Protein AF-A0A0J0XHC9-F1 (afdb_monomer)

Mean predicted aligned error: 13.95 Å

Organism: NCBI:txid879819

Radius of gyration: 26.07 Å; Cα contacts (8 Å, |Δi|>4): 165; chains: 1; bounding box: 61×70×54 Å

InterPro domains:
  IPR010711 Group XII secretory phospholipase A2 precursor [PF06951] (55-165)
  IPR010711 Group XII secretory phospholipase A2 precursor [PTHR12824] (55-166)
  IPR036444 Phospholipase A2 domain superfamily [G3DSA:1.20.90.10] (44-151)
  IPR036444 Phospholipase A2 domain superfamily [SSF48619] (57-151)

Sequence (166 aa):
MRLDLIFSTLAFSATAFALPTETKGSALAFEALGAIGLQDISPRSDLTRRDDTGRCRWGRRPESLGLPHESNGCGSKSTHWVPEMWYGSCCDAHDACYADCGQSKRACDDAFIVCMQRNCHDQVGGLGHGEELQNCIGASAIYWASVRLLGGRAFSDATDKYCRCV

Solvent-accessible surface area (backbone atoms only — not comparable to full-atom values): 10050 Å² total; per-residue (Å²): 137,87,88,81,89,78,89,79,87,79,80,85,80,84,77,82,80,83,79,84,77,87,79,83,88,69,85,70,68,63,66,66,42,66,79,70,74,63,84,78,88,71,79,92,57,74,81,77,44,48,29,96,41,60,81,22,51,51,96,28,46,55,38,69,69,81,66,84,73,70,64,68,41,57,23,49,95,92,38,65,83,45,71,43,85,85,30,36,74,33,25,29,50,34,4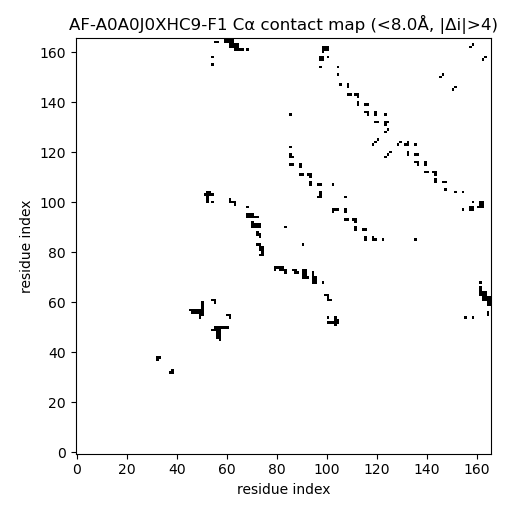0,43,38,42,40,35,47,86,48,25,67,65,59,34,43,56,50,31,38,55,43,30,45,49,37,26,49,75,77,35,59,53,96,91,28,67,67,60,28,49,52,41,45,55,50,34,53,51,55,34,51,46,47,66,76,65,30,63,60,60,42,49,55,29,36,69,73,26,29,45,71,88

Foldseek 3Di:
DDDDDDDDDDDDDDDDDDDDDDDDDDPPVVVVCVVPPPPPPDPPPQQPDAPPQNQHRPPWAKDWPPDDFDADFLQDPVGNVPDNPLQRVLSRQLSVQLLDSPHHLVRSLVSSLVRQLVSLCVVQVDDPRPVVSVVSNVVSVVSSVCCVPPVPVVSNVSSVVTIDID

pLDDT: mean 80.61, std 20.45, range [39.12, 98.69]

Secondary structure (DSSP, 8-state):
-----------------PPPP-----TTHHHHHHTTT--------TTS-B-TTSSSBTT--EEE--PPP---TT--TT-TTS--TT-HHHHHHHHHHHH-TT--HHHHHHHHHHHHHHHHHHHH-STT-HHHHHHHHHHHHHHHHHHHHHTH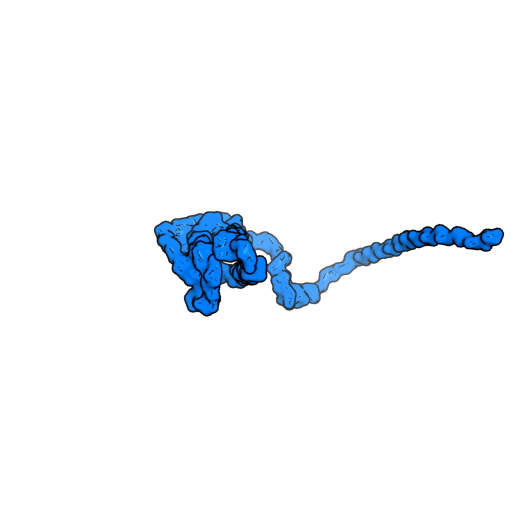HHHHHHHHHHEEE-

Structure (mmCIF, N/CA/C/O backbone):
data_AF-A0A0J0XHC9-F1
#
_entry.id   AF-A0A0J0XHC9-F1
#
loop_
_atom_site.group_PDB
_atom_site.id
_atom_site.type_symbol
_atom_site.label_atom_id
_atom_site.label_alt_id
_atom_site.label_comp_id
_atom_site.label_asym_id
_atom_site.label_entity_id
_atom_site.label_seq_id
_atom_site.pdbx_PDB_ins_code
_atom_site.Cartn_x
_atom_site.Cartn_y
_atom_site.Cartn_z
_atom_site.occupancy
_atom_site.B_iso_or_equiv
_atom_site.auth_seq_id
_atom_site.auth_comp_id
_atom_site.auth_asym_id
_atom_site.auth_atom_id
_atom_site.pdbx_PDB_model_num
ATOM 1 N N . MET A 1 1 ? 41.751 58.284 -31.989 1.00 40.06 1 MET A N 1
ATOM 2 C CA . MET A 1 1 ? 40.335 58.025 -32.331 1.00 40.06 1 MET A CA 1
ATOM 3 C C . MET A 1 1 ? 39.901 56.853 -31.455 1.00 40.06 1 MET A C 1
ATOM 5 O O . MET A 1 1 ? 40.270 55.740 -31.777 1.00 40.06 1 MET A O 1
ATOM 9 N N . ARG A 1 2 ? 39.535 57.027 -30.175 1.00 44.59 2 ARG A N 1
ATOM 10 C CA . ARG A 1 2 ? 38.306 57.613 -29.586 1.00 44.59 2 ARG A CA 1
ATOM 11 C C . ARG A 1 2 ? 37.015 57.059 -30.191 1.00 44.59 2 ARG A C 1
ATOM 13 O O . ARG A 1 2 ? 36.731 57.392 -31.333 1.00 44.59 2 ARG A O 1
ATOM 20 N N . LEU A 1 3 ? 36.317 56.225 -29.417 1.00 39.12 3 LEU A N 1
ATOM 21 C CA . LEU A 1 3 ? 34.955 56.395 -28.868 1.00 39.12 3 LEU A CA 1
ATOM 22 C C . LEU A 1 3 ? 34.564 55.065 -28.182 1.00 39.12 3 LEU A C 1
ATOM 24 O O . LEU A 1 3 ? 34.891 54.012 -28.713 1.00 39.12 3 LEU A O 1
ATOM 28 N N . ASP A 1 4 ? 33.785 54.958 -27.115 1.00 43.56 4 ASP A N 1
ATOM 29 C CA . ASP A 1 4 ? 33.618 55.669 -25.845 1.00 43.56 4 ASP A CA 1
ATOM 30 C C . ASP A 1 4 ? 32.803 54.699 -24.955 1.00 43.56 4 ASP A C 1
ATOM 32 O O . ASP A 1 4 ? 32.070 53.844 -25.456 1.00 43.56 4 ASP A O 1
ATOM 36 N N . LEU A 1 5 ? 32.981 54.794 -23.637 1.00 51.44 5 LEU A N 1
ATOM 37 C CA . LEU A 1 5 ? 32.319 53.992 -22.601 1.00 51.44 5 LEU A CA 1
ATOM 38 C C . LEU A 1 5 ? 30.796 54.175 -22.587 1.00 51.44 5 LEU A C 1
ATOM 40 O O . LEU A 1 5 ? 30.334 55.307 -22.695 1.00 51.44 5 LEU A O 1
ATOM 44 N N . ILE A 1 6 ? 30.040 53.121 -22.247 1.00 53.94 6 ILE A N 1
ATOM 45 C CA . ILE A 1 6 ? 28.734 53.279 -21.583 1.00 53.94 6 ILE A CA 1
ATOM 46 C C . ILE A 1 6 ? 28.581 52.225 -20.474 1.00 53.94 6 ILE A C 1
ATOM 48 O O . ILE A 1 6 ? 28.189 51.083 -20.703 1.00 53.94 6 ILE A O 1
ATOM 52 N N . PHE A 1 7 ? 28.894 52.646 -19.245 1.00 46.22 7 PHE A N 1
ATOM 53 C CA . PHE A 1 7 ? 28.310 52.107 -18.017 1.00 46.22 7 PHE A CA 1
ATOM 54 C C . PHE A 1 7 ? 26.819 52.463 -18.026 1.00 46.22 7 PHE A C 1
ATOM 56 O O . PHE A 1 7 ? 26.485 53.645 -18.029 1.00 46.22 7 PHE A O 1
ATOM 63 N N . SER A 1 8 ? 25.927 51.473 -18.005 1.00 46.03 8 SER A N 1
ATOM 64 C CA . SER A 1 8 ? 24.500 51.721 -17.787 1.00 46.03 8 SER A CA 1
ATOM 65 C C . SER A 1 8 ? 24.083 51.117 -16.455 1.00 46.03 8 SER A C 1
ATOM 67 O O . SER A 1 8 ? 23.804 49.928 -16.332 1.00 46.03 8 SER A O 1
ATOM 69 N N . THR A 1 9 ? 24.076 51.972 -15.438 1.00 54.34 9 THR A N 1
ATOM 70 C CA . THR A 1 9 ? 23.404 51.763 -14.160 1.00 54.34 9 THR A CA 1
ATOM 71 C C . THR A 1 9 ? 21.898 51.680 -14.398 1.00 54.34 9 THR A C 1
ATOM 73 O O . THR A 1 9 ? 21.293 52.668 -14.813 1.00 54.34 9 THR A O 1
ATOM 76 N N . LEU A 1 10 ? 21.276 50.534 -14.119 1.00 53.50 10 LEU A N 1
ATOM 77 C CA . LEU A 1 10 ? 19.822 50.450 -14.000 1.00 53.50 10 LEU A CA 1
ATOM 78 C C . LEU A 1 10 ? 19.442 50.452 -12.521 1.00 53.50 10 LEU A C 1
ATOM 80 O O . LEU A 1 10 ? 19.784 49.551 -11.757 1.00 53.50 10 LEU A O 1
ATOM 84 N N . ALA A 1 11 ? 18.771 51.535 -12.140 1.00 50.00 11 ALA A N 1
ATOM 85 C CA . ALA A 1 11 ? 18.187 51.769 -10.836 1.00 50.00 11 ALA A CA 1
ATOM 86 C C . ALA A 1 11 ? 16.981 50.840 -10.615 1.00 50.00 11 ALA A C 1
ATOM 88 O O . ALA A 1 11 ? 16.077 50.777 -11.447 1.00 50.00 11 ALA 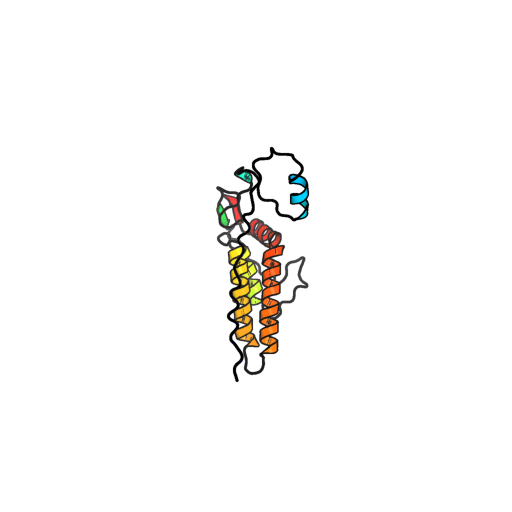A O 1
ATOM 89 N N . PHE A 1 12 ? 16.945 50.152 -9.472 1.00 44.12 12 PHE A N 1
ATOM 90 C CA . PHE A 1 12 ? 15.742 49.477 -8.988 1.00 44.12 12 PHE A CA 1
ATOM 91 C C . PHE A 1 12 ? 14.788 50.528 -8.411 1.00 44.12 12 PHE A C 1
ATOM 93 O O . PHE A 1 12 ? 15.078 51.146 -7.388 1.00 44.12 12 PHE A O 1
ATOM 100 N N . SER A 1 13 ? 13.655 50.743 -9.077 1.00 50.78 13 SER A N 1
ATOM 101 C CA . SER A 1 13 ? 12.570 51.568 -8.548 1.00 50.78 13 SER A CA 1
ATOM 102 C C . SER A 1 13 ? 11.755 50.741 -7.554 1.00 50.78 13 SER A C 1
ATOM 104 O O . SER A 1 13 ? 11.109 49.763 -7.930 1.00 50.78 13 SER A O 1
ATOM 106 N N . ALA A 1 14 ? 11.819 51.105 -6.274 1.00 52.09 14 ALA A N 1
ATOM 107 C CA . ALA A 1 14 ? 10.981 50.537 -5.228 1.00 52.09 14 ALA A CA 1
ATOM 108 C C . ALA A 1 14 ? 9.643 51.287 -5.202 1.00 52.09 14 ALA A C 1
ATOM 110 O O . ALA A 1 14 ? 9.520 52.348 -4.592 1.00 52.09 14 ALA A O 1
ATOM 111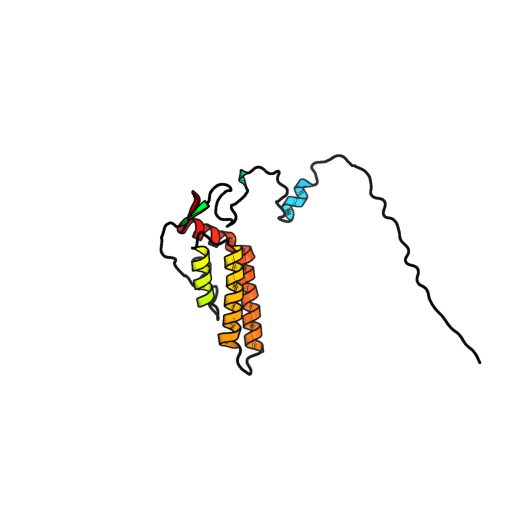 N N . THR A 1 15 ? 8.624 50.749 -5.868 1.00 54.66 15 THR A N 1
ATOM 112 C CA . THR A 1 15 ? 7.246 51.209 -5.671 1.00 54.66 15 THR A CA 1
ATOM 113 C C . THR A 1 15 ? 6.682 50.563 -4.410 1.00 54.66 15 THR A C 1
ATOM 115 O O . THR A 1 15 ? 6.456 49.354 -4.367 1.00 54.66 15 THR A O 1
ATOM 118 N N . ALA A 1 16 ? 6.465 51.378 -3.379 1.00 51.34 16 ALA A N 1
ATOM 119 C CA . ALA A 1 16 ? 5.763 51.001 -2.161 1.00 51.34 16 ALA A CA 1
ATOM 120 C C . ALA A 1 16 ? 4.294 50.669 -2.478 1.00 51.34 16 ALA A C 1
ATOM 122 O O . ALA A 1 16 ? 3.551 51.520 -2.965 1.00 51.34 16 ALA A O 1
ATOM 123 N N . PHE A 1 17 ? 3.872 49.435 -2.197 1.00 46.09 17 PHE A N 1
ATOM 124 C CA . PHE A 1 17 ? 2.467 49.039 -2.247 1.00 46.09 17 PHE A CA 1
ATOM 125 C C . PHE A 1 17 ? 1.825 49.374 -0.896 1.00 46.09 17 PHE A C 1
ATOM 127 O O . PHE A 1 17 ? 2.160 48.781 0.129 1.00 46.09 17 PHE A O 1
ATOM 134 N N . ALA A 1 18 ? 0.931 50.361 -0.887 1.00 46.50 18 ALA A N 1
ATOM 135 C CA . ALA A 1 18 ? 0.099 50.673 0.266 1.00 46.50 18 ALA A CA 1
ATOM 136 C C . ALA A 1 18 ? -0.919 49.539 0.490 1.00 46.50 18 ALA A C 1
ATOM 138 O O . ALA A 1 18 ? -1.655 49.175 -0.427 1.00 46.50 18 ALA A O 1
ATOM 139 N N . LEU A 1 19 ? -0.965 48.982 1.703 1.00 51.16 19 LEU A N 1
ATOM 140 C CA . LEU A 1 19 ? -2.004 48.040 2.128 1.00 51.16 19 LEU A CA 1
ATOM 141 C C . LEU A 1 19 ? -3.264 48.819 2.540 1.00 51.16 19 LEU A C 1
ATOM 143 O O . LEU A 1 19 ? -3.161 49.696 3.403 1.00 51.16 19 LEU A O 1
ATOM 147 N N . PRO A 1 20 ? -4.450 48.521 1.977 1.00 41.47 20 PRO A N 1
ATOM 148 C CA . PRO A 1 20 ? -5.689 49.101 2.462 1.00 41.47 20 PRO A CA 1
ATOM 149 C C . PRO A 1 20 ? -6.072 48.495 3.816 1.00 41.47 20 PRO A C 1
ATOM 151 O O . PRO A 1 20 ? -6.074 47.282 4.023 1.00 41.47 20 PRO A O 1
ATOM 154 N N . THR A 1 21 ? -6.390 49.400 4.732 1.00 47.31 21 THR A N 1
ATOM 155 C CA . THR A 1 21 ? -6.928 49.171 6.069 1.00 47.31 21 THR A CA 1
ATOM 156 C C . THR A 1 21 ? -8.325 48.553 6.016 1.00 47.31 21 THR A C 1
ATOM 158 O O . THR A 1 21 ? -9.137 48.954 5.187 1.00 47.31 21 THR A O 1
ATOM 161 N N . GLU A 1 22 ? -8.570 47.615 6.934 1.00 48.50 22 GLU A N 1
ATOM 162 C CA . GLU A 1 22 ? -9.850 47.058 7.398 1.00 48.50 22 GLU A CA 1
ATOM 163 C C . GLU A 1 22 ? -11.112 47.303 6.552 1.00 48.50 22 GLU A C 1
ATOM 165 O O . GLU A 1 22 ? -11.657 48.406 6.505 1.00 48.50 22 GLU A O 1
ATOM 170 N N . THR A 1 23 ? -11.702 46.219 6.036 1.00 43.00 23 THR A N 1
ATOM 171 C CA . THR A 1 23 ? -13.135 46.200 5.721 1.00 43.00 23 THR A CA 1
ATOM 172 C C . THR A 1 23 ? -13.818 45.009 6.385 1.00 43.00 23 THR A C 1
ATOM 174 O O . THR A 1 23 ? -13.360 43.869 6.345 1.00 43.00 23 THR A O 1
ATOM 177 N N . LYS A 1 24 ? -14.910 45.342 7.074 1.00 44.31 24 LYS A N 1
ATOM 178 C CA . LYS A 1 24 ? -15.795 44.459 7.829 1.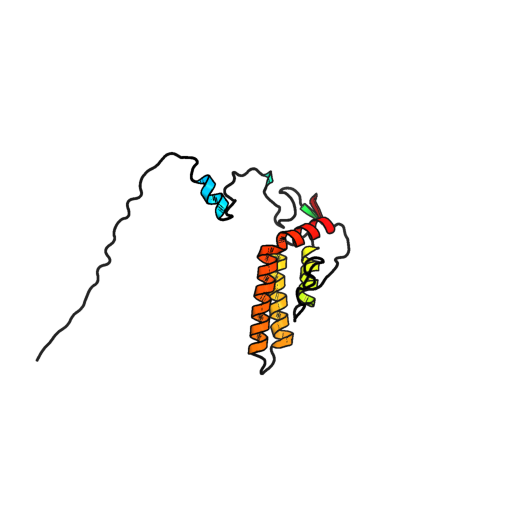00 44.31 24 LYS A CA 1
ATOM 179 C C . LYS A 1 24 ? -16.346 43.345 6.937 1.00 44.31 24 LYS A C 1
ATOM 181 O O . LYS A 1 24 ? -16.672 43.572 5.774 1.00 44.31 24 LYS A O 1
ATOM 186 N N . GLY A 1 25 ? -16.459 42.158 7.530 1.00 53.62 25 GLY A N 1
ATOM 187 C CA . GLY A 1 25 ? -16.876 40.928 6.872 1.00 53.62 25 GLY A CA 1
ATOM 188 C C . GLY A 1 25 ? -18.201 41.027 6.120 1.00 53.62 25 GLY A C 1
ATOM 189 O O . GLY A 1 25 ? -19.152 41.678 6.547 1.00 53.62 25 GLY A O 1
ATOM 190 N N . SER A 1 26 ? -18.257 40.309 5.006 1.00 45.91 26 SER A N 1
ATOM 191 C CA . SER A 1 26 ? -19.490 39.970 4.309 1.00 45.91 26 SER A CA 1
ATOM 192 C C . SER A 1 26 ? -19.371 38.537 3.790 1.00 45.91 26 SER A C 1
ATOM 194 O O . SER A 1 26 ? -18.326 38.110 3.301 1.00 45.91 26 SER A O 1
ATOM 196 N N . ALA A 1 27 ? -20.447 37.778 3.973 1.00 49.62 27 ALA A N 1
ATOM 197 C CA . ALA A 1 27 ? -20.579 36.331 3.811 1.00 49.62 27 ALA A CA 1
ATOM 198 C C . ALA A 1 27 ? -20.368 35.784 2.378 1.00 49.62 27 ALA A C 1
ATOM 200 O O . ALA A 1 27 ? -20.705 34.640 2.103 1.00 49.62 27 ALA A O 1
ATOM 201 N N . LEU A 1 28 ? -19.797 36.571 1.466 1.00 45.06 28 LEU A N 1
ATOM 202 C CA . LEU A 1 28 ? -19.642 36.229 0.049 1.00 45.06 28 LEU A CA 1
ATOM 203 C C . LEU A 1 28 ? -18.342 35.466 -0.261 1.00 45.06 28 LEU A C 1
ATOM 205 O O . LEU A 1 28 ? -18.236 34.834 -1.306 1.00 45.06 28 LEU A O 1
ATOM 209 N N . ALA A 1 29 ? -17.363 35.465 0.649 1.00 46.56 29 ALA A N 1
ATOM 210 C CA . ALA A 1 29 ? -16.129 34.688 0.479 1.00 46.56 29 ALA A CA 1
ATOM 211 C C . ALA A 1 29 ? -16.317 33.175 0.719 1.00 46.56 29 ALA A C 1
ATOM 213 O O . ALA A 1 29 ? -15.454 32.383 0.347 1.00 46.56 29 ALA A O 1
ATOM 214 N N . PHE A 1 30 ? -17.432 32.759 1.331 1.00 45.81 30 PHE A N 1
ATOM 215 C CA . PHE A 1 30 ? -17.657 31.357 1.694 1.00 45.81 30 PHE A CA 1
ATOM 216 C C . PHE A 1 30 ? -18.106 30.478 0.517 1.00 45.81 30 PHE A C 1
ATOM 218 O O . PHE A 1 30 ? -17.787 29.292 0.503 1.00 45.81 30 PHE A O 1
ATOM 225 N N . GLU A 1 31 ? -18.781 31.030 -0.495 1.00 42.72 31 GLU A N 1
ATOM 226 C CA . GLU A 1 31 ? -19.265 30.224 -1.628 1.00 42.72 31 GLU A CA 1
ATOM 227 C C . GLU A 1 31 ? -18.147 29.866 -2.620 1.00 42.72 31 GLU A C 1
ATOM 229 O O . GLU A 1 31 ? -18.126 28.760 -3.160 1.00 42.72 31 GLU A O 1
ATOM 234 N N . ALA A 1 32 ? -17.151 30.740 -2.801 1.00 47.78 32 ALA A N 1
ATOM 235 C CA . ALA A 1 32 ? -16.031 30.483 -3.712 1.00 47.78 32 ALA A CA 1
ATOM 236 C C . ALA A 1 32 ? -15.056 29.405 -3.194 1.00 47.78 32 ALA A C 1
ATOM 238 O O . ALA A 1 32 ? -14.416 28.715 -3.986 1.00 47.78 32 ALA A O 1
ATOM 239 N N . LEU A 1 33 ? -14.966 29.212 -1.873 1.00 50.69 33 LEU A N 1
ATOM 240 C CA . LEU A 1 33 ? -14.107 28.193 -1.255 1.00 50.69 33 LEU A CA 1
ATOM 241 C C . LEU A 1 33 ? -14.660 26.766 -1.419 1.00 50.69 33 LEU A C 1
ATOM 243 O O . LEU A 1 33 ? -13.896 25.802 -1.383 1.00 50.69 33 LEU A O 1
ATOM 247 N N . GLY A 1 34 ? -15.966 26.617 -1.666 1.00 48.16 34 GLY A N 1
ATOM 248 C CA . GLY A 1 34 ? -16.591 25.318 -1.928 1.00 48.16 34 GLY A CA 1
ATOM 249 C C . GLY A 1 34 ? -16.199 24.697 -3.275 1.00 48.16 34 GLY A C 1
ATOM 250 O O . GLY A 1 34 ? -16.171 23.476 -3.396 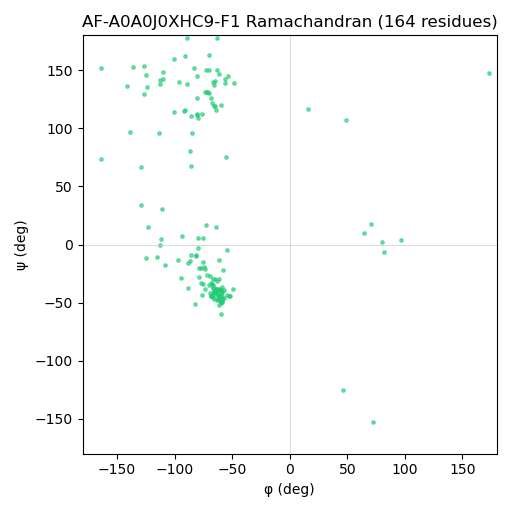1.00 48.16 34 GLY A O 1
ATOM 251 N N . ALA A 1 35 ? -15.844 25.514 -4.274 1.00 51.38 35 ALA A N 1
ATOM 252 C CA . ALA A 1 35 ? -15.580 25.062 -5.646 1.00 51.38 35 ALA A CA 1
ATOM 253 C C . ALA A 1 35 ? -14.140 24.566 -5.898 1.00 51.38 35 ALA A C 1
ATOM 255 O O . ALA A 1 35 ? -13.868 23.997 -6.951 1.00 51.38 35 ALA A O 1
ATOM 256 N N . ILE A 1 36 ? -13.221 24.760 -4.945 1.00 56.50 36 ILE A N 1
ATOM 257 C CA . ILE A 1 36 ? -11.797 24.385 -5.071 1.00 56.50 36 ILE A CA 1
ATOM 258 C C . ILE A 1 36 ? -11.406 23.229 -4.136 1.00 56.50 36 ILE A C 1
ATOM 260 O O . ILE A 1 36 ? -10.232 22.888 -4.032 1.00 56.50 36 ILE A O 1
ATOM 264 N N . GLY A 1 37 ? -12.368 22.637 -3.417 1.00 47.59 37 GLY A N 1
ATOM 265 C CA . GLY A 1 37 ? -12.112 21.517 -2.502 1.00 47.59 37 GLY A CA 1
ATOM 266 C C . GLY A 1 37 ? -11.213 21.852 -1.303 1.00 47.59 37 GLY A C 1
ATOM 267 O O . GLY A 1 37 ? -10.817 20.950 -0.571 1.00 47.59 37 GLY A O 1
ATOM 268 N N . LEU A 1 38 ? -10.907 23.129 -1.060 1.00 54.34 38 LEU A N 1
ATOM 269 C CA . LEU A 1 38 ? -10.177 23.582 0.125 1.00 54.34 38 LEU A CA 1
ATOM 270 C C . LEU A 1 38 ? -11.154 23.803 1.283 1.00 54.34 38 LEU A C 1
ATOM 272 O O . LEU A 1 38 ? -11.392 24.921 1.735 1.00 54.34 38 LEU A O 1
ATOM 276 N N . GLN A 1 39 ? -11.735 22.708 1.764 1.00 52.88 39 GLN A N 1
ATOM 277 C CA . GLN A 1 39 ? -12.446 22.682 3.037 1.00 52.88 39 GLN A CA 1
ATOM 278 C C . GLN A 1 39 ? -11.448 22.408 4.164 1.00 52.88 39 GLN A C 1
ATOM 280 O O . GLN A 1 39 ? -11.355 21.272 4.606 1.00 52.88 39 GLN A O 1
ATOM 285 N N . ASP A 1 40 ? -10.703 23.412 4.634 1.00 47.31 40 ASP A N 1
ATOM 286 C CA . ASP A 1 40 ? -10.254 23.379 6.036 1.00 47.31 40 ASP A CA 1
ATOM 287 C C . ASP A 1 40 ? -9.750 24.731 6.563 1.00 47.31 40 ASP A C 1
ATOM 289 O O . ASP A 1 40 ? -8.567 24.956 6.808 1.00 47.31 40 ASP A O 1
ATOM 293 N N . ILE A 1 41 ? -10.689 25.646 6.807 1.00 56.44 41 ILE A N 1
ATOM 294 C CA . ILE A 1 41 ? -10.590 26.534 7.974 1.00 56.44 41 ILE A CA 1
ATOM 295 C C . ILE A 1 41 ? -11.933 26.454 8.706 1.00 56.44 41 ILE A C 1
ATOM 297 O O . ILE A 1 41 ? -12.719 27.397 8.724 1.00 56.44 41 ILE A O 1
ATOM 301 N N . SER A 1 42 ? -12.232 25.278 9.262 1.00 52.59 42 SER A N 1
ATOM 302 C CA . SER A 1 42 ? -13.321 25.128 10.229 1.00 52.59 42 SER A CA 1
ATOM 303 C C . SER A 1 42 ? -12.779 25.376 11.646 1.00 52.59 42 SER A C 1
ATOM 305 O O . SER A 1 42 ? -11.667 24.935 11.961 1.00 52.59 42 SER A O 1
ATOM 307 N N . PRO A 1 43 ? -13.504 26.099 12.521 1.00 48.97 43 PRO A N 1
ATOM 308 C CA . PRO A 1 43 ? -13.097 26.296 13.908 1.00 48.97 43 PRO A CA 1
ATOM 309 C C . PRO A 1 43 ? -12.899 24.944 14.603 1.00 48.97 43 PRO A C 1
ATOM 311 O O . PRO A 1 43 ? -13.688 24.021 14.400 1.00 48.97 43 PRO A O 1
ATOM 314 N N . ARG A 1 44 ? -11.835 24.851 15.420 1.00 58.41 44 ARG A N 1
ATOM 315 C CA . ARG A 1 44 ? -11.399 23.675 16.200 1.00 58.41 44 ARG A CA 1
ATOM 316 C C . ARG A 1 44 ? -12.511 23.148 17.118 1.00 58.41 44 ARG A C 1
ATOM 318 O O . ARG A 1 44 ? -12.473 23.336 18.329 1.00 58.41 44 ARG A O 1
ATOM 325 N N . SER A 1 45 ? -13.492 22.475 16.543 1.00 56.56 45 SER A N 1
ATOM 326 C CA . SER A 1 45 ? -14.355 21.551 17.253 1.00 56.56 45 SER A CA 1
ATOM 327 C C . SER A 1 45 ? -13.706 20.177 17.117 1.00 56.56 45 SER A C 1
ATOM 329 O O . SER A 1 45 ? -13.527 19.644 16.027 1.00 56.56 45 SER A O 1
ATOM 331 N N . ASP A 1 46 ? -13.283 19.650 18.260 1.00 62.09 46 ASP A N 1
ATOM 332 C CA . ASP A 1 46 ? -12.472 18.444 18.486 1.00 62.09 46 ASP A CA 1
ATOM 333 C C . ASP A 1 46 ? -13.034 17.148 17.852 1.00 62.09 46 ASP A C 1
ATOM 335 O O . ASP A 1 46 ? -12.407 16.095 17.855 1.00 62.09 46 ASP A O 1
ATOM 339 N N . LEU A 1 47 ? -14.222 17.210 17.248 1.00 57.47 47 LEU A N 1
ATOM 340 C CA . LEU A 1 47 ? -14.904 16.059 16.672 1.00 57.47 47 LEU A CA 1
ATOM 341 C C . LEU A 1 47 ? -14.358 15.651 15.294 1.00 57.47 47 LEU A C 1
ATOM 343 O O . LEU A 1 47 ? -14.576 14.508 14.902 1.00 57.47 47 LEU A O 1
ATOM 347 N N . THR A 1 48 ? -13.652 16.513 14.553 1.00 67.31 48 THR A N 1
ATOM 348 C CA . THR A 1 48 ? -13.105 16.162 13.221 1.00 67.31 48 THR A CA 1
ATOM 349 C C . THR A 1 48 ? -11.642 15.721 13.238 1.00 67.31 48 THR A C 1
ATOM 351 O O . THR A 1 48 ? -11.173 15.150 12.252 1.00 67.31 48 THR A O 1
ATOM 354 N N . ARG A 1 49 ? -10.909 15.930 14.340 1.00 82.94 49 ARG A N 1
ATOM 355 C CA . ARG A 1 49 ? -9.494 15.552 14.426 1.00 82.94 49 ARG A CA 1
ATOM 356 C C . ARG A 1 49 ? -9.360 14.023 14.517 1.00 82.94 49 ARG A C 1
ATOM 358 O O . ARG A 1 49 ? -10.047 13.375 15.310 1.00 82.94 49 ARG A O 1
ATOM 365 N N . ARG A 1 50 ? -8.484 13.442 13.693 1.00 85.56 50 ARG A N 1
ATOM 366 C CA . ARG A 1 50 ? -8.085 12.025 13.768 1.00 85.56 50 ARG A CA 1
ATOM 367 C C . ARG A 1 50 ? -6.849 11.852 14.657 1.00 85.56 50 ARG A C 1
ATOM 369 O O . ARG A 1 50 ? -6.170 12.838 14.943 1.00 85.56 50 ARG A O 1
ATOM 376 N N . ASP A 1 51 ? -6.592 10.632 15.117 1.00 84.75 51 ASP A N 1
ATOM 377 C CA . ASP A 1 51 ? -5.348 10.259 15.799 1.00 84.75 51 ASP A CA 1
ATOM 378 C C . ASP A 1 51 ? -4.118 10.407 14.878 1.00 84.75 51 ASP A C 1
ATOM 380 O O . ASP A 1 51 ? -4.234 10.779 13.708 1.00 84.75 51 ASP A O 1
ATOM 384 N N . ASP A 1 52 ? -2.927 10.140 15.408 1.00 82.12 52 ASP A N 1
ATOM 385 C CA . ASP A 1 52 ? -1.657 10.231 14.678 1.00 82.12 52 ASP A CA 1
ATOM 386 C C . ASP A 1 52 ? -1.583 9.278 13.475 1.00 82.12 52 ASP A C 1
ATOM 388 O O . ASP A 1 52 ? -0.973 9.614 12.457 1.00 82.12 52 ASP A O 1
ATOM 392 N N . THR A 1 53 ? -2.266 8.132 13.543 1.00 87.25 53 THR A N 1
ATOM 393 C CA . THR A 1 53 ? -2.395 7.213 12.401 1.00 87.25 53 THR A CA 1
ATOM 394 C C . THR A 1 53 ? -3.420 7.677 11.358 1.00 87.25 53 THR A C 1
ATOM 396 O O . THR A 1 53 ? -3.376 7.250 10.201 1.00 87.25 53 THR A O 1
ATOM 399 N N . GLY A 1 54 ? -4.345 8.564 11.736 1.00 89.25 54 GLY A N 1
ATOM 400 C CA . GLY A 1 54 ? -5.471 8.983 10.906 1.00 89.25 54 GLY A CA 1
ATOM 401 C C . GLY A 1 54 ? -6.654 8.001 10.899 1.00 89.25 54 GLY A C 1
ATOM 402 O O . GLY A 1 54 ? -7.634 8.250 10.194 1.00 89.25 54 GLY A O 1
ATOM 403 N N . ARG A 1 55 ? -6.587 6.896 11.654 1.00 91.81 55 ARG A N 1
ATOM 404 C CA . ARG A 1 55 ? -7.593 5.820 11.689 1.00 91.81 55 ARG A CA 1
ATOM 405 C C . ARG A 1 55 ? -8.756 6.167 12.616 1.00 91.81 55 ARG A C 1
ATOM 407 O O . ARG A 1 55 ? -9.926 6.135 12.222 1.00 91.81 55 ARG A O 1
ATOM 414 N N . CYS A 1 56 ? -8.455 6.565 13.845 1.00 91.81 56 CYS A N 1
ATOM 415 C CA . CYS A 1 56 ? -9.438 6.779 14.900 1.00 91.81 56 CYS A CA 1
ATOM 416 C C . CYS A 1 56 ? -9.769 8.259 15.093 1.00 91.81 56 CYS A C 1
ATOM 418 O O . CYS A 1 56 ? -9.033 9.147 14.674 1.00 91.81 56 CYS A O 1
ATOM 420 N N . ARG A 1 57 ? -10.923 8.550 15.710 1.00 90.12 57 ARG A N 1
ATOM 421 C CA . ARG A 1 57 ? -11.177 9.906 16.225 1.00 90.12 57 ARG A CA 1
ATOM 422 C C . ARG A 1 57 ? -10.166 10.218 17.321 1.00 90.12 57 ARG A C 1
ATOM 424 O O . ARG A 1 57 ? -9.750 9.311 18.040 1.00 90.12 57 ARG A O 1
ATOM 431 N N . TRP A 1 58 ? -9.830 11.496 17.456 1.00 86.75 58 TRP A N 1
ATOM 432 C CA . TRP A 1 58 ? -8.953 11.981 18.510 1.00 86.75 58 TRP A CA 1
ATOM 433 C C . TRP A 1 58 ? -9.366 11.445 19.889 1.00 86.75 58 TRP A C 1
ATOM 435 O O . TRP A 1 58 ? -10.554 11.336 20.199 1.00 86.75 58 TRP A O 1
ATOM 445 N N . GLY A 1 59 ? -8.371 11.068 20.693 1.00 87.50 59 GLY A N 1
ATOM 446 C CA . GLY A 1 59 ? -8.569 10.473 22.016 1.00 87.50 59 GLY A CA 1
ATOM 447 C C . GLY A 1 59 ? -8.861 8.969 22.018 1.00 87.50 59 GLY A C 1
ATOM 448 O O . GLY A 1 59 ? -8.879 8.380 23.094 1.00 87.50 59 GLY A O 1
ATOM 449 N N . ARG A 1 60 ? -9.044 8.339 20.850 1.00 91.50 60 ARG A N 1
ATOM 450 C CA . ARG A 1 60 ? -9.083 6.877 20.714 1.00 91.50 60 ARG A CA 1
ATOM 451 C C . ARG A 1 60 ? -7.849 6.366 19.997 1.00 91.50 60 ARG A C 1
ATOM 453 O O . ARG A 1 60 ? -7.324 7.044 19.116 1.00 91.50 60 ARG A O 1
ATOM 460 N N . ARG A 1 61 ? -7.427 5.156 20.350 1.00 92.19 61 ARG A N 1
ATOM 461 C CA . ARG A 1 61 ? -6.289 4.475 19.724 1.00 92.19 61 ARG A CA 1
ATOM 462 C C . ARG A 1 61 ? -6.766 3.283 18.892 1.00 92.19 61 ARG A C 1
ATOM 464 O O . ARG A 1 61 ? -7.702 2.594 19.307 1.00 92.19 61 ARG A O 1
ATOM 471 N N . PRO A 1 62 ? -6.147 3.018 17.735 1.00 95.06 62 PRO A N 1
ATOM 472 C CA . PRO A 1 62 ? -6.430 1.822 16.967 1.00 95.06 62 PRO A CA 1
ATOM 473 C C . PRO A 1 62 ? -5.800 0.609 17.667 1.00 95.06 62 PRO A C 1
ATOM 475 O O . PRO A 1 62 ? -4.637 0.622 18.066 1.00 95.06 62 PRO A O 1
ATOM 478 N N . GLU A 1 63 ? -6.580 -0.451 17.840 1.00 96.00 63 GLU A N 1
ATOM 479 C CA . GLU A 1 63 ? -6.134 -1.726 18.398 1.00 96.00 63 GLU A CA 1
ATOM 480 C C . GLU A 1 63 ? -6.446 -2.849 17.410 1.00 96.00 63 GLU A C 1
ATOM 482 O O . GLU A 1 63 ? -7.543 -2.896 16.849 1.00 96.00 63 GLU A O 1
ATOM 487 N N . SER A 1 64 ? -5.483 -3.748 17.199 1.00 96.81 64 SER A N 1
ATOM 488 C CA . SER A 1 64 ? -5.642 -4.877 16.283 1.00 96.81 64 SER A CA 1
ATOM 489 C C . SER A 1 64 ? -6.683 -5.870 16.787 1.00 96.81 64 SER A C 1
ATOM 491 O O . SER A 1 64 ? -6.726 -6.212 17.968 1.00 96.81 64 SER A O 1
ATOM 493 N N . LEU A 1 65 ? 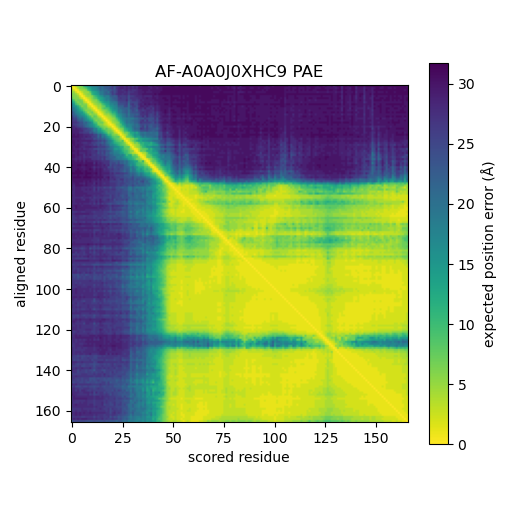-7.490 -6.380 15.859 1.00 97.19 65 LEU A N 1
ATOM 494 C CA . LEU A 1 65 ? -8.402 -7.497 16.091 1.00 97.19 65 LEU A CA 1
ATOM 495 C C . LEU A 1 65 ? -7.696 -8.866 16.042 1.00 97.19 65 LEU A C 1
ATOM 497 O O . LEU A 1 65 ? -8.346 -9.885 16.260 1.00 97.19 65 LEU A O 1
ATOM 501 N N . GLY A 1 66 ? -6.390 -8.911 15.748 1.00 94.94 66 GLY A N 1
ATOM 502 C CA . GLY A 1 66 ? -5.613 -10.155 15.670 1.00 94.94 66 GLY A CA 1
ATOM 503 C C . GLY A 1 66 ? -5.959 -11.040 14.467 1.00 94.94 66 GLY A C 1
ATOM 504 O O . GLY A 1 66 ? -5.659 -12.232 14.475 1.00 94.94 66 GLY A O 1
ATOM 505 N N . LEU A 1 67 ? -6.611 -10.479 13.447 1.00 95.19 67 LEU A N 1
ATOM 506 C CA . LEU A 1 67 ? -6.959 -11.193 12.221 1.00 95.19 67 LEU A CA 1
ATOM 507 C C . LEU A 1 67 ? -5.749 -11.267 11.272 1.00 95.19 67 LEU A C 1
ATOM 509 O O . LEU A 1 67 ? -4.983 -10.304 11.193 1.00 95.19 67 LEU A O 1
ATOM 513 N N . PRO A 1 68 ? -5.579 -12.370 10.521 1.00 92.69 68 PRO A N 1
ATOM 514 C CA . PRO A 1 68 ? -4.544 -12.452 9.496 1.00 92.69 68 PRO A CA 1
ATOM 515 C C . PRO A 1 68 ? -4.835 -11.461 8.362 1.00 92.69 68 PRO A C 1
ATOM 517 O O . PRO A 1 68 ? -5.981 -11.336 7.921 1.00 92.69 68 PRO A O 1
ATOM 520 N N . HIS A 1 69 ? -3.806 -10.762 7.880 1.00 89.88 69 HIS A N 1
ATOM 521 C CA . HIS A 1 69 ? -3.948 -9.890 6.715 1.00 89.88 69 HIS A CA 1
ATOM 522 C C . HIS A 1 69 ? -4.155 -10.722 5.442 1.00 89.88 69 HIS A C 1
ATOM 524 O O . HIS A 1 69 ? -3.686 -11.854 5.334 1.00 89.88 69 HIS A O 1
ATOM 530 N N . GLU A 1 70 ? -4.881 -10.151 4.488 1.00 89.06 70 GLU A N 1
ATOM 531 C CA . GLU A 1 70 ? -5.054 -10.698 3.143 1.00 89.06 70 GLU A CA 1
ATOM 532 C C . GLU A 1 70 ? -4.347 -9.762 2.167 1.00 89.06 70 GLU A C 1
ATOM 534 O O . GLU A 1 70 ? -4.429 -8.547 2.341 1.00 89.06 70 GLU A O 1
ATOM 539 N N . SER A 1 71 ? -3.707 -10.328 1.149 1.00 90.38 71 SER A N 1
ATOM 540 C CA . SER A 1 71 ? -3.124 -9.575 0.039 1.00 90.38 71 SER A CA 1
ATOM 541 C C . SER A 1 71 ? -3.892 -9.886 -1.241 1.00 90.38 71 SER A C 1
ATOM 543 O O . SER A 1 71 ? -4.286 -11.036 -1.469 1.00 90.38 71 SER A O 1
ATOM 545 N N . ASN A 1 72 ? -4.161 -8.863 -2.048 1.00 87.44 72 ASN A N 1
ATOM 546 C CA . ASN A 1 72 ? -4.912 -8.977 -3.297 1.00 87.44 72 ASN A CA 1
ATOM 547 C C . ASN A 1 72 ? -4.132 -8.469 -4.521 1.00 87.44 72 ASN A C 1
ATOM 549 O O . ASN A 1 72 ? -4.731 -8.305 -5.587 1.00 87.44 72 ASN A O 1
ATOM 553 N N . GLY A 1 73 ? -2.814 -8.294 -4.384 1.00 92.38 73 GLY A N 1
ATOM 554 C CA . GLY A 1 73 ? -1.967 -7.719 -5.418 1.00 92.38 73 GLY A CA 1
ATOM 555 C C . GLY A 1 73 ? -2.203 -6.218 -5.566 1.00 92.38 73 GLY A C 1
ATOM 556 O O . GLY A 1 73 ? -2.573 -5.518 -4.629 1.00 92.38 73 GLY A O 1
ATOM 557 N N . CYS A 1 74 ? -1.969 -5.675 -6.754 1.00 94.81 74 CYS A N 1
ATOM 558 C CA . CYS A 1 74 ? -2.020 -4.232 -6.987 1.00 94.81 74 CYS A CA 1
ATOM 559 C C . CYS A 1 74 ? -3.434 -3.654 -7.152 1.00 94.81 74 CYS A C 1
ATOM 561 O O . CYS A 1 74 ? -3.594 -2.464 -7.445 1.00 94.81 74 CYS A O 1
ATOM 563 N N . GLY A 1 75 ? -4.471 -4.469 -6.967 1.00 86.19 75 GLY A N 1
ATOM 564 C CA . GLY A 1 75 ? -5.859 -4.094 -7.185 1.00 86.19 75 GLY A CA 1
ATOM 565 C C . GLY A 1 75 ? -6.786 -4.585 -6.080 1.00 86.19 75 GLY A C 1
ATOM 566 O O . GLY A 1 75 ? -6.595 -5.623 -5.478 1.00 86.19 75 GLY A O 1
ATOM 567 N N . SER A 1 76 ? -7.886 -3.873 -5.866 1.00 81.38 76 SER A N 1
ATOM 568 C CA . SER A 1 76 ? -8.966 -4.302 -4.972 1.00 81.38 76 SER A CA 1
ATOM 569 C C . SER A 1 76 ? -10.012 -5.136 -5.720 1.00 81.38 76 SER A C 1
ATOM 571 O O . SER A 1 76 ? -10.003 -5.208 -6.949 1.00 81.38 76 SER A O 1
ATOM 573 N N . LYS A 1 77 ? -11.039 -5.642 -5.016 1.00 79.06 77 LYS A N 1
ATOM 574 C CA . LYS A 1 77 ? -12.233 -6.231 -5.665 1.00 79.06 77 LYS A CA 1
ATOM 575 C C . LYS A 1 77 ? -12.821 -5.323 -6.763 1.00 79.06 77 LYS A C 1
ATOM 577 O O . LYS A 1 77 ? -13.251 -5.813 -7.803 1.00 79.06 77 LYS A O 1
ATOM 582 N N . SER A 1 78 ? -12.818 -4.003 -6.549 1.00 80.56 78 SER A N 1
ATOM 583 C CA . SER A 1 78 ? -13.308 -3.003 -7.513 1.00 80.56 78 SER A CA 1
ATOM 584 C C . SER A 1 78 ? -12.272 -2.541 -8.543 1.00 80.56 78 SER A C 1
ATOM 586 O O . SER A 1 78 ? -12.643 -1.914 -9.532 1.00 80.56 78 SER A O 1
ATOM 588 N N . THR A 1 79 ? -10.989 -2.831 -8.333 1.00 85.50 79 THR A N 1
ATOM 589 C CA . THR A 1 79 ? -9.881 -2.374 -9.188 1.00 85.50 79 THR A CA 1
ATOM 590 C C . THR A 1 79 ? -8.970 -3.526 -9.613 1.00 85.50 79 THR A C 1
ATOM 592 O O . THR A 1 79 ? -7.780 -3.334 -9.811 1.00 85.50 79 THR A O 1
ATOM 595 N N . HIS A 1 80 ? -9.540 -4.718 -9.809 1.00 84.94 80 HIS A N 1
ATOM 596 C CA . HIS A 1 80 ? -8.825 -5.936 -10.224 1.00 84.94 80 HIS A CA 1
ATOM 597 C C . HIS A 1 80 ? -8.130 -5.821 -11.594 1.00 84.94 80 HIS A C 1
ATOM 599 O O . HIS A 1 80 ? -7.352 -6.688 -11.968 1.00 84.94 80 HIS A O 1
ATOM 605 N N . TRP A 1 81 ? -8.454 -4.784 -12.370 1.00 88.50 81 TRP A N 1
ATOM 606 C CA . TRP A 1 81 ? -7.843 -4.490 -13.665 1.00 88.50 81 TRP A CA 1
ATOM 607 C C . TRP A 1 81 ? -6.499 -3.759 -13.545 1.00 88.50 81 TRP A C 1
ATOM 609 O O . TRP A 1 81 ? -5.825 -3.581 -14.559 1.00 88.50 81 TRP A O 1
ATOM 619 N N . VAL A 1 82 ? -6.115 -3.306 -12.345 1.00 93.50 82 VAL A N 1
ATOM 620 C CA . VAL A 1 82 ? -4.804 -2.691 -12.115 1.00 93.50 82 VAL A CA 1
ATOM 621 C C . VAL A 1 82 ? -3.733 -3.771 -12.294 1.00 93.50 82 VAL A C 1
ATOM 623 O O . VAL A 1 82 ? -3.796 -4.791 -11.611 1.00 93.50 82 VAL A O 1
ATOM 626 N N . PRO A 1 83 ? -2.772 -3.597 -13.216 1.00 93.44 83 PRO A N 1
ATOM 627 C CA . PRO A 1 83 ? -1.806 -4.647 -13.504 1.00 93.44 83 PRO A CA 1
ATOM 628 C C . PRO A 1 83 ? -0.783 -4.815 -12.370 1.00 93.44 83 PRO A C 1
ATOM 630 O O . PRO A 1 83 ? -0.412 -3.853 -11.705 1.00 93.44 83 PRO A O 1
ATOM 633 N N . GLU A 1 84 ? -0.267 -6.029 -12.179 1.00 94.06 84 GLU A N 1
ATOM 634 C CA . GLU A 1 84 ? 0.799 -6.292 -11.195 1.00 94.06 84 GLU A CA 1
ATOM 635 C C . GLU A 1 84 ? 2.145 -5.684 -11.617 1.00 94.06 84 GLU A C 1
ATOM 637 O O . GLU A 1 84 ? 2.921 -5.211 -10.786 1.00 94.06 84 GLU A O 1
ATOM 642 N N . MET A 1 85 ? 2.419 -5.676 -12.928 1.00 91.12 85 MET A N 1
ATOM 643 C CA . MET A 1 85 ? 3.698 -5.252 -13.511 1.00 91.12 85 MET A CA 1
ATOM 644 C C . MET A 1 85 ? 4.892 -5.870 -12.744 1.00 91.12 85 MET A C 1
ATOM 646 O O . MET A 1 85 ? 4.941 -7.085 -12.569 1.00 91.12 85 MET A O 1
ATOM 650 N N . TRP A 1 86 ? 5.832 -5.049 -12.264 1.00 92.75 86 TRP A N 1
ATOM 651 C CA . TRP A 1 86 ? 6.991 -5.449 -11.449 1.00 92.75 86 TRP A CA 1
ATOM 652 C C . TRP A 1 86 ? 6.734 -5.340 -9.929 1.00 92.75 86 TRP A C 1
ATOM 654 O O . TRP A 1 86 ? 7.654 -5.465 -9.114 1.00 92.75 86 TRP A O 1
ATOM 664 N N . TYR A 1 87 ? 5.494 -5.048 -9.520 1.00 97.00 87 TYR A N 1
ATOM 665 C CA . TYR A 1 87 ? 5.179 -4.526 -8.185 1.00 97.00 87 TYR A CA 1
ATOM 666 C C . TYR A 1 87 ? 4.388 -5.460 -7.288 1.00 97.00 87 TYR A C 1
ATOM 668 O O . TYR A 1 87 ? 4.159 -5.076 -6.146 1.00 97.00 87 TYR A O 1
ATOM 676 N N . GLY A 1 88 ? 4.013 -6.663 -7.729 1.00 95.94 88 GLY A N 1
ATOM 677 C CA . GLY A 1 88 ? 3.090 -7.502 -6.954 1.00 95.94 88 GLY A CA 1
ATOM 678 C C . GLY A 1 88 ? 3.507 -7.726 -5.499 1.00 95.94 88 GLY A C 1
ATOM 679 O O . GLY A 1 88 ? 2.723 -7.477 -4.590 1.00 95.94 88 GLY A O 1
ATOM 680 N N . SER A 1 89 ? 4.788 -8.010 -5.238 1.00 96.62 89 SER A N 1
ATOM 681 C CA . SER A 1 89 ? 5.287 -8.135 -3.858 1.00 96.62 89 SER A CA 1
ATOM 682 C C . SER A 1 89 ? 5.223 -6.832 -3.046 1.00 96.62 89 SER A C 1
ATOM 684 O O . SER A 1 89 ? 5.072 -6.866 -1.826 1.00 96.62 89 SER A O 1
ATOM 686 N N . CYS A 1 90 ? 5.332 -5.674 -3.699 1.00 98.31 90 CYS A N 1
ATOM 687 C CA . CYS A 1 90 ? 5.167 -4.369 -3.063 1.00 98.31 90 CYS A CA 1
ATOM 688 C C . CYS A 1 90 ? 3.702 -4.041 -2.788 1.00 98.31 90 CYS A C 1
ATOM 690 O O . CYS A 1 90 ? 3.411 -3.397 -1.783 1.00 98.31 90 CYS A O 1
ATOM 692 N N . CYS A 1 91 ? 2.800 -4.480 -3.661 1.00 98.00 91 CYS A N 1
ATOM 693 C CA . CYS A 1 91 ? 1.366 -4.333 -3.475 1.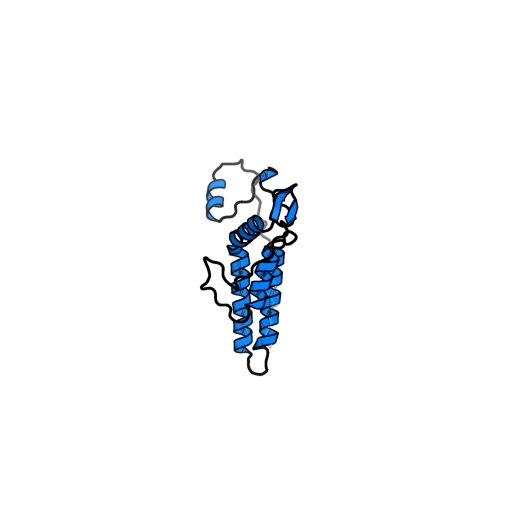00 98.00 91 CYS A CA 1
ATOM 694 C C . CYS A 1 91 ? 0.878 -5.211 -2.313 1.00 98.00 91 CYS A C 1
ATOM 696 O O . CYS A 1 91 ? 0.246 -4.701 -1.391 1.00 98.00 91 CYS A O 1
ATOM 698 N N . ASP A 1 92 ? 1.330 -6.467 -2.243 1.00 97.38 92 ASP A N 1
ATOM 699 C CA . ASP A 1 92 ? 1.045 -7.354 -1.110 1.00 97.38 92 ASP A CA 1
ATOM 700 C C . ASP A 1 92 ? 1.553 -6.777 0.225 1.00 97.38 92 ASP A C 1
ATOM 702 O O . ASP A 1 92 ? 0.875 -6.855 1.254 1.00 97.38 92 ASP A O 1
ATOM 706 N N . ALA A 1 93 ? 2.738 -6.153 0.215 1.00 98.06 93 ALA A N 1
ATOM 707 C CA . ALA A 1 93 ? 3.290 -5.472 1.384 1.00 98.06 93 ALA A CA 1
ATOM 708 C C . ALA A 1 93 ? 2.506 -4.201 1.763 1.00 98.06 93 ALA A C 1
ATOM 710 O O . ALA A 1 93 ? 2.408 -3.865 2.947 1.00 98.06 93 ALA A O 1
ATOM 711 N N . HIS A 1 94 ? 1.944 -3.487 0.784 1.00 98.00 94 HIS A N 1
ATOM 712 C CA . HIS A 1 94 ? 1.106 -2.308 1.017 1.00 98.00 94 HIS A CA 1
ATOM 713 C C . HIS A 1 94 ? -0.231 -2.691 1.658 1.00 98.00 94 HIS A C 1
ATOM 715 O O . HIS A 1 94 ? -0.614 -2.064 2.648 1.00 98.00 94 HIS A O 1
ATOM 721 N N . ASP A 1 95 ? -0.862 -3.774 1.201 1.00 97.38 95 ASP A N 1
ATOM 722 C CA . ASP A 1 95 ? -2.062 -4.346 1.827 1.00 97.38 95 ASP A CA 1
ATOM 723 C C . ASP A 1 95 ? -1.811 -4.740 3.286 1.00 97.38 95 ASP A C 1
ATOM 725 O O . ASP A 1 95 ? -2.576 -4.375 4.187 1.00 97.38 95 ASP A O 1
ATOM 729 N N . ALA A 1 96 ? -0.698 -5.435 3.544 1.00 97.50 96 ALA A N 1
ATOM 730 C CA . ALA A 1 96 ? -0.295 -5.805 4.897 1.00 97.50 96 ALA A CA 1
ATOM 731 C C . ALA A 1 96 ? -0.069 -4.565 5.783 1.00 97.50 96 ALA A C 1
ATOM 733 O O . ALA A 1 96 ? -0.482 -4.549 6.943 1.00 97.50 96 ALA A O 1
ATOM 734 N N . CYS A 1 97 ? 0.519 -3.497 5.234 1.00 98.12 97 CYS A N 1
ATOM 735 C CA . CYS A 1 97 ? 0.684 -2.226 5.941 1.00 98.12 97 CYS A CA 1
ATOM 736 C C . CYS A 1 97 ? -0.665 -1.554 6.243 1.00 98.12 97 CYS A C 1
ATOM 738 O O . CYS A 1 97 ? -0.880 -1.046 7.343 1.00 98.12 97 CYS A O 1
ATOM 740 N N . TYR A 1 98 ? -1.614 -1.582 5.303 1.00 97.19 98 TYR A N 1
ATOM 741 C CA . TYR A 1 98 ? -2.960 -1.045 5.519 1.00 97.19 98 TYR A CA 1
ATOM 742 C C . TYR A 1 98 ? -3.718 -1.805 6.617 1.00 97.19 98 TYR A C 1
ATOM 744 O O . TYR A 1 98 ? -4.483 -1.181 7.364 1.00 97.19 98 TYR A O 1
ATOM 752 N N . ALA A 1 99 ? -3.458 -3.104 6.774 1.00 96.81 99 ALA A N 1
ATOM 753 C CA . ALA A 1 99 ? -3.988 -3.927 7.858 1.00 96.81 99 ALA A CA 1
ATOM 754 C C . ALA A 1 99 ? -3.325 -3.672 9.231 1.00 96.81 99 ALA A C 1
ATOM 756 O O . ALA A 1 99 ? -3.919 -3.996 10.261 1.00 96.81 99 ALA A O 1
ATOM 757 N N . ASP A 1 100 ? -2.127 -3.075 9.280 1.00 97.12 100 ASP A N 1
ATOM 758 C CA . ASP A 1 100 ? -1.428 -2.769 10.532 1.00 97.12 100 ASP A CA 1
ATOM 759 C C . ASP A 1 100 ? -1.977 -1.493 11.189 1.00 97.12 100 ASP A C 1
ATOM 761 O O . ASP A 1 100 ? -1.737 -0.364 10.753 1.00 97.12 100 ASP A O 1
ATOM 765 N N . CYS A 1 101 ? -2.685 -1.680 12.301 1.00 97.06 101 CYS A N 1
ATOM 766 C CA . CYS A 1 101 ? -3.309 -0.619 13.084 1.00 97.06 101 CYS A CA 1
ATOM 767 C C . CYS A 1 101 ? -2.335 0.453 13.595 1.00 97.06 101 CYS A C 1
ATOM 769 O O . CYS A 1 101 ? -2.778 1.565 13.867 1.00 97.06 101 CYS A O 1
ATOM 771 N N . GLY A 1 102 ? -1.036 0.152 13.708 1.00 96.06 102 GLY A N 1
ATOM 772 C CA . GLY A 1 102 ? -0.007 1.118 14.099 1.00 96.06 102 GLY A CA 1
ATOM 773 C C . GLY A 1 102 ? 0.485 2.012 12.958 1.00 96.06 102 GLY A C 1
ATOM 774 O O . GLY A 1 102 ? 1.202 2.979 13.208 1.00 96.06 102 GLY A O 1
ATOM 775 N N . GLN A 1 103 ? 0.114 1.719 11.709 1.00 97.62 103 GLN A N 1
ATOM 776 C CA . GLN A 1 103 ? 0.580 2.469 10.545 1.00 97.62 103 GLN A CA 1
ATOM 777 C C . GLN A 1 103 ? -0.413 3.544 10.123 1.00 97.62 103 GLN A C 1
ATOM 779 O O . GLN A 1 103 ? -1.626 3.323 10.077 1.00 97.62 103 GLN A O 1
ATOM 784 N N . SER A 1 104 ? 0.120 4.706 9.741 1.00 97.12 104 SER A N 1
ATOM 785 C CA . SER A 1 104 ? -0.657 5.721 9.032 1.00 97.12 104 SER A CA 1
ATOM 786 C C . SER A 1 104 ? -0.704 5.418 7.538 1.00 97.12 104 SER A C 1
ATOM 788 O O . SER A 1 104 ? 0.255 4.894 6.967 1.00 97.12 104 SER A O 1
ATOM 790 N N . LYS A 1 105 ? -1.779 5.850 6.869 1.00 96.94 105 LYS A N 1
ATOM 791 C CA . LYS A 1 105 ? -1.894 5.744 5.408 1.00 96.94 105 LYS A CA 1
ATOM 792 C C . LYS A 1 105 ? -0.677 6.340 4.700 1.00 96.94 105 LYS A C 1
ATOM 794 O O . LYS A 1 105 ? -0.128 5.743 3.782 1.00 96.94 105 LYS A O 1
ATOM 799 N N . ARG A 1 106 ? -0.235 7.516 5.159 1.00 97.12 106 ARG A N 1
ATOM 800 C CA . ARG A 1 106 ? 0.931 8.207 4.603 1.00 97.12 106 ARG A CA 1
ATOM 801 C C . ARG A 1 106 ? 2.197 7.364 4.716 1.00 97.12 106 ARG A C 1
ATOM 803 O O . ARG A 1 106 ? 2.910 7.263 3.727 1.00 97.12 106 ARG A O 1
ATOM 810 N N . ALA A 1 107 ? 2.457 6.775 5.882 1.00 98.38 107 ALA A N 1
ATOM 811 C CA . ALA A 1 107 ? 3.626 5.925 6.086 1.00 98.38 107 ALA A CA 1
ATOM 812 C C . ALA A 1 107 ? 3.603 4.705 5.153 1.00 98.38 107 ALA A C 1
ATOM 814 O O . ALA A 1 107 ? 4.610 4.416 4.511 1.00 98.38 107 ALA A O 1
ATOM 815 N N . CYS A 1 108 ? 2.445 4.052 5.009 1.00 98.50 108 CYS A N 1
ATOM 816 C CA . CYS A 1 108 ? 2.285 2.932 4.083 1.00 98.50 108 CYS A CA 1
ATOM 817 C C . CYS A 1 108 ? 2.504 3.338 2.622 1.00 98.50 108 CYS A C 1
ATOM 819 O O . CYS A 1 108 ? 3.248 2.673 1.907 1.00 98.50 108 CYS A O 1
ATOM 821 N N . ASP A 1 109 ? 1.902 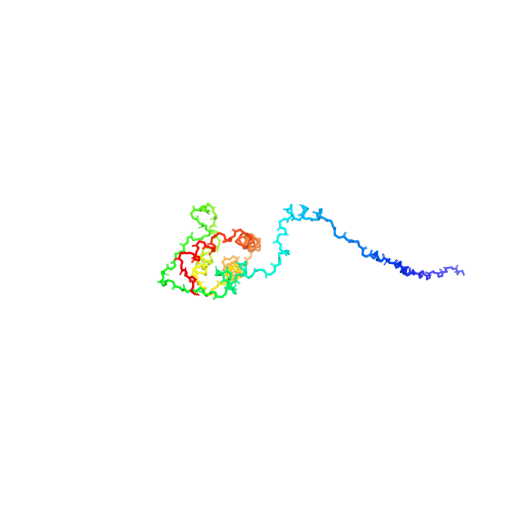4.442 2.174 1.00 98.50 109 ASP A N 1
ATOM 822 C CA . ASP A 1 109 ? 2.074 4.923 0.801 1.00 98.50 109 ASP A CA 1
ATOM 823 C C . ASP A 1 109 ? 3.538 5.323 0.531 1.00 98.50 109 ASP A C 1
ATOM 825 O O . ASP A 1 109 ? 4.084 5.018 -0.525 1.00 98.50 109 ASP A O 1
ATOM 829 N N . ASP A 1 110 ? 4.206 5.976 1.485 1.00 98.56 110 ASP A N 1
ATOM 830 C CA . ASP A 1 110 ? 5.612 6.371 1.347 1.00 98.56 110 ASP A CA 1
ATOM 831 C C . ASP A 1 110 ? 6.534 5.127 1.300 1.00 98.56 110 ASP A C 1
ATOM 833 O O . ASP A 1 110 ? 7.474 5.081 0.506 1.00 98.56 110 ASP A O 1
ATOM 837 N N . ALA A 1 111 ? 6.238 4.070 2.066 1.00 98.69 111 ALA A N 1
ATOM 838 C CA . ALA A 1 111 ? 6.950 2.790 1.974 1.00 98.69 111 ALA A CA 1
ATOM 839 C C . ALA A 1 111 ? 6.691 2.060 0.641 1.00 98.69 111 ALA A C 1
ATOM 841 O O . ALA A 1 111 ? 7.588 1.406 0.103 1.00 98.69 111 ALA A O 1
ATOM 842 N N . PHE A 1 112 ? 5.487 2.197 0.082 1.00 98.62 112 PHE A N 1
ATOM 843 C CA . PHE A 1 112 ? 5.088 1.541 -1.160 1.00 98.62 112 PHE A CA 1
ATOM 844 C C . PHE A 1 112 ? 5.920 2.004 -2.360 1.00 98.62 112 PHE A C 1
ATOM 846 O O . PHE A 1 112 ? 6.464 1.171 -3.086 1.00 98.62 112 PHE A O 1
ATOM 853 N N . ILE A 1 113 ? 6.107 3.318 -2.537 1.00 98.50 113 ILE A N 1
ATOM 854 C CA . ILE A 1 113 ? 6.945 3.831 -3.634 1.00 98.50 113 ILE A CA 1
ATOM 855 C C . ILE A 1 113 ? 8.409 3.413 -3.487 1.00 98.50 113 ILE A C 1
ATOM 857 O O . ILE A 1 113 ? 9.041 3.049 -4.478 1.00 98.50 113 ILE A O 1
ATOM 861 N N . VAL A 1 114 ? 8.933 3.391 -2.257 1.00 98.56 114 VAL A N 1
ATOM 862 C CA . VAL A 1 114 ? 10.302 2.932 -1.984 1.00 98.56 114 VAL A CA 1
ATOM 863 C C . VAL A 1 114 ? 10.466 1.463 -2.371 1.00 98.56 114 VAL A C 1
ATOM 865 O O . VAL A 1 114 ? 11.453 1.106 -3.014 1.00 98.56 114 VAL A O 1
ATOM 868 N N . CYS A 1 115 ? 9.490 0.614 -2.032 1.00 98.69 115 CYS A N 1
ATOM 869 C CA . CYS A 1 115 ? 9.497 -0.785 -2.447 1.00 98.69 115 CYS A CA 1
ATOM 870 C C . CYS A 1 115 ? 9.513 -0.918 -3.974 1.00 98.69 115 CYS A C 1
ATOM 872 O O . CYS A 1 115 ? 10.368 -1.616 -4.517 1.00 98.69 115 CYS A O 1
ATOM 874 N N . MET A 1 116 ? 8.607 -0.221 -4.668 1.00 98.38 116 MET A N 1
ATOM 875 C CA . MET A 1 116 ? 8.477 -0.326 -6.123 1.00 98.38 116 MET A CA 1
ATOM 876 C C . MET A 1 116 ? 9.738 0.141 -6.854 1.00 98.38 116 MET A C 1
ATOM 878 O O . MET A 1 116 ? 10.205 -0.544 -7.759 1.00 98.38 116 MET A O 1
ATOM 882 N N . GLN A 1 117 ? 10.332 1.264 -6.439 1.00 97.62 117 GLN A N 1
ATOM 883 C CA . GLN A 1 117 ? 11.574 1.757 -7.042 1.00 97.62 117 GLN A CA 1
ATOM 884 C C . GLN A 1 117 ? 12.739 0.792 -6.819 1.00 97.62 117 GLN A C 1
ATOM 886 O O . GLN A 1 117 ? 13.525 0.563 -7.738 1.00 97.62 117 GLN A O 1
ATOM 891 N N . ARG A 1 118 ? 12.829 0.168 -5.637 1.00 97.19 118 ARG A N 1
ATOM 892 C CA . ARG A 1 118 ? 13.817 -0.887 -5.391 1.00 97.19 118 ARG A CA 1
ATOM 893 C C . ARG A 1 118 ? 13.589 -2.090 -6.311 1.00 97.19 118 ARG A C 1
ATOM 895 O O . ARG A 1 118 ? 14.535 -2.517 -6.961 1.00 97.19 118 ARG A O 1
ATOM 902 N N . ASN A 1 119 ? 12.347 -2.565 -6.446 1.00 95.25 119 ASN A N 1
ATOM 903 C CA . ASN A 1 119 ? 12.018 -3.637 -7.391 1.00 95.25 119 ASN A CA 1
ATOM 904 C C . ASN A 1 119 ? 12.404 -3.272 -8.832 1.00 95.25 119 ASN A C 1
ATOM 906 O O . ASN A 1 119 ? 12.920 -4.128 -9.540 1.00 95.25 119 ASN A O 1
ATOM 910 N N . CYS A 1 120 ? 12.217 -2.020 -9.265 1.00 96.50 120 CYS A N 1
ATOM 911 C CA . CYS A 1 120 ? 12.662 -1.583 -10.590 1.00 96.50 120 CYS A CA 1
ATOM 912 C C . CYS A 1 120 ? 14.173 -1.762 -10.779 1.00 96.50 120 CYS A C 1
ATOM 914 O O . CYS A 1 120 ? 14.612 -2.283 -11.802 1.00 96.50 120 CYS A O 1
ATOM 916 N N . HIS A 1 121 ? 14.978 -1.366 -9.792 1.00 94.94 121 HIS A N 1
ATOM 917 C CA . HIS A 1 121 ? 16.426 -1.554 -9.858 1.00 94.94 121 HIS A CA 1
ATOM 918 C C . HIS A 1 121 ? 16.826 -3.034 -9.824 1.00 94.94 121 HIS A C 1
ATOM 920 O O . HIS A 1 121 ? 17.682 -3.440 -10.607 1.00 94.94 121 HIS A O 1
ATOM 926 N N . ASP A 1 122 ? 16.180 -3.836 -8.979 1.00 92.50 122 ASP A N 1
ATOM 927 C CA . ASP A 1 122 ? 16.522 -5.249 -8.792 1.00 92.50 122 ASP A CA 1
ATOM 928 C C . ASP A 1 122 ? 16.089 -6.125 -9.980 1.00 92.50 122 ASP A C 1
ATOM 930 O O . ASP A 1 122 ? 16.804 -7.051 -10.360 1.00 92.50 122 ASP A O 1
ATOM 934 N N . GLN A 1 123 ? 14.926 -5.843 -10.576 1.00 88.12 123 GLN A N 1
ATOM 935 C CA . GLN A 1 123 ? 14.342 -6.661 -11.645 1.00 88.12 123 GLN A CA 1
ATOM 936 C C . GLN A 1 123 ? 14.699 -6.165 -13.051 1.00 88.12 123 GLN A C 1
ATOM 938 O O . GLN A 1 123 ? 14.749 -6.970 -13.978 1.00 88.12 123 GLN A O 1
ATOM 943 N N . VAL A 1 124 ? 14.941 -4.859 -13.219 1.00 86.31 124 VAL A N 1
ATOM 944 C CA . VAL A 1 124 ? 15.065 -4.208 -14.539 1.00 86.31 124 VAL A CA 1
ATOM 945 C C . VAL A 1 124 ? 16.389 -3.445 -14.698 1.00 86.31 124 VAL A C 1
ATOM 947 O O . VAL A 1 124 ? 16.765 -3.075 -15.803 1.00 86.31 124 VAL A O 1
ATOM 950 N N . GLY A 1 125 ? 17.165 -3.233 -13.631 1.00 80.12 125 GLY A N 1
ATOM 951 C CA . GLY A 1 125 ? 18.361 -2.374 -13.632 1.00 80.12 125 GLY A CA 1
ATOM 952 C C . GLY A 1 125 ? 19.611 -2.902 -14.358 1.00 80.12 125 GLY A C 1
ATOM 953 O O . GLY A 1 125 ? 20.708 -2.400 -14.110 1.00 80.12 125 GLY A O 1
ATOM 954 N N . GLY A 1 126 ? 19.486 -3.908 -15.227 1.00 82.25 126 GLY A N 1
ATOM 955 C CA . GLY A 1 126 ? 20.602 -4.516 -15.960 1.00 82.25 126 GLY A CA 1
ATOM 956 C C . GLY A 1 126 ? 21.224 -3.622 -17.046 1.00 82.25 126 GLY A C 1
ATOM 957 O O . GLY A 1 126 ? 20.633 -2.645 -17.516 1.00 82.25 126 GLY A O 1
ATOM 958 N N . LEU A 1 127 ? 22.440 -3.975 -17.488 1.00 68.44 127 LEU A N 1
ATOM 959 C CA . LEU A 1 127 ? 23.119 -3.297 -18.601 1.00 68.44 127 LEU A CA 1
ATOM 960 C C . LEU A 1 127 ? 22.275 -3.407 -19.884 1.00 68.44 127 LEU A C 1
ATOM 962 O O . LEU A 1 127 ? 22.026 -4.505 -20.370 1.00 68.44 127 LEU A O 1
ATOM 966 N N . GLY A 1 128 ? 21.870 -2.263 -20.447 1.00 75.38 128 GLY A N 1
ATOM 967 C CA . GLY A 1 128 ? 21.057 -2.196 -21.670 1.00 75.38 128 GLY A CA 1
ATOM 968 C C . GLY A 1 128 ? 19.546 -2.044 -21.452 1.00 75.38 128 GLY A C 1
ATOM 969 O O . GLY A 1 128 ? 18.809 -2.023 -22.431 1.00 75.38 128 GLY A O 1
ATOM 970 N N . HIS A 1 129 ? 19.070 -1.896 -20.210 1.00 81.25 129 HIS A N 1
ATOM 971 C CA . HIS A 1 129 ? 17.638 -1.744 -19.882 1.00 81.25 129 HIS A CA 1
ATOM 972 C C . HIS A 1 129 ? 17.279 -0.340 -19.377 1.00 81.25 129 HIS A C 1
ATOM 974 O O . HIS A 1 129 ? 16.366 -0.158 -18.578 1.00 81.25 129 HIS A O 1
ATOM 980 N N . GLY A 1 130 ? 17.998 0.686 -19.846 1.00 86.94 130 GLY A N 1
ATOM 981 C CA . GLY A 1 130 ? 17.797 2.063 -19.388 1.00 86.94 130 GLY A CA 1
ATOM 982 C C . GLY A 1 130 ? 16.360 2.561 -19.579 1.00 86.94 130 GLY A C 1
ATOM 983 O O . GLY A 1 130 ? 15.789 3.120 -18.650 1.00 86.94 130 GLY A O 1
ATOM 984 N N . GLU A 1 131 ? 15.763 2.323 -20.750 1.00 91.88 131 GLU A N 1
ATOM 985 C CA . GLU A 1 131 ? 14.384 2.737 -21.047 1.00 91.88 131 GLU A CA 1
ATOM 986 C C . GLU A 1 131 ? 13.354 1.985 -20.194 1.00 91.88 131 GLU A C 1
ATOM 988 O O . GLU A 1 131 ? 12.470 2.602 -19.603 1.00 91.88 131 GLU A O 1
ATOM 993 N N . GLU A 1 132 ? 13.492 0.665 -20.064 1.00 91.88 132 GLU A N 1
ATOM 994 C CA . GLU A 1 132 ? 12.582 -0.154 -19.258 1.00 91.88 132 GLU A CA 1
ATOM 995 C C . GLU A 1 132 ? 12.661 0.215 -17.769 1.00 91.88 132 GLU A C 1
ATOM 997 O O . GLU A 1 132 ? 11.631 0.341 -17.105 1.00 91.88 132 GLU A O 1
ATOM 1002 N N . LEU A 1 133 ? 13.865 0.504 -17.264 1.00 94.56 133 LEU A N 1
ATOM 1003 C CA . LEU A 1 133 ? 14.064 1.013 -15.911 1.00 94.56 133 LEU A CA 1
ATOM 1004 C C . LEU A 1 133 ? 13.347 2.356 -15.702 1.00 94.56 133 LEU A C 1
ATOM 1006 O O . LEU A 1 133 ? 12.687 2.536 -14.679 1.00 94.56 133 LEU A O 1
ATOM 1010 N N . GLN A 1 134 ? 13.436 3.289 -16.659 1.00 94.94 134 GLN A N 1
ATOM 1011 C CA . GLN A 1 134 ? 12.709 4.563 -16.569 1.00 94.94 134 GLN A CA 1
ATOM 1012 C C . GLN A 1 134 ? 11.191 4.361 -16.619 1.00 94.94 134 GLN A C 1
ATOM 1014 O O . GLN A 1 134 ? 10.472 5.003 -15.854 1.00 94.94 134 GLN A O 1
ATOM 1019 N N . ASN A 1 135 ? 10.700 3.448 -17.460 1.00 94.81 135 ASN A N 1
ATOM 1020 C CA . ASN A 1 135 ? 9.276 3.120 -17.541 1.00 94.81 135 ASN A CA 1
ATOM 1021 C C . ASN A 1 135 ? 8.764 2.504 -16.235 1.00 94.81 135 ASN A C 1
ATOM 1023 O O . ASN A 1 135 ? 7.694 2.885 -15.759 1.00 94.81 135 ASN A O 1
ATOM 1027 N N . CYS A 1 136 ? 9.547 1.615 -15.622 1.00 96.94 136 CYS A N 1
ATOM 1028 C CA . CYS A 1 136 ? 9.261 1.083 -14.298 1.00 96.94 136 CYS A CA 1
ATOM 1029 C C . CYS A 1 136 ? 9.198 2.234 -13.277 1.00 96.94 136 CYS A C 1
ATOM 1031 O O . CYS A 1 136 ? 8.135 2.529 -12.733 1.00 96.94 136 CYS A O 1
ATOM 1033 N N . ILE A 1 137 ? 10.271 3.009 -13.101 1.00 96.94 137 ILE A N 1
ATOM 1034 C CA . ILE A 1 137 ? 10.293 4.112 -12.123 1.00 96.94 137 ILE A CA 1
ATOM 1035 C C . ILE A 1 137 ? 9.125 5.093 -12.348 1.00 96.94 137 ILE A C 1
ATOM 1037 O O . ILE A 1 137 ? 8.440 5.462 -11.390 1.00 96.94 137 ILE A O 1
ATOM 1041 N N . GLY A 1 138 ? 8.831 5.456 -13.598 1.00 97.25 138 GLY A N 1
ATOM 1042 C CA . GLY A 1 138 ? 7.694 6.304 -13.956 1.00 97.25 138 GLY A CA 1
ATOM 1043 C C . GLY A 1 138 ? 6.341 5.701 -13.564 1.00 97.25 138 GLY A C 1
ATOM 1044 O O . GLY A 1 138 ? 5.525 6.374 -12.932 1.00 97.25 138 GLY A O 1
ATOM 1045 N N . ALA A 1 139 ? 6.111 4.419 -13.860 1.00 97.12 139 ALA A N 1
ATOM 1046 C CA . ALA A 1 139 ? 4.895 3.717 -13.457 1.00 97.12 139 ALA A CA 1
ATOM 1047 C C . ALA A 1 139 ? 4.751 3.637 -11.926 1.00 97.12 139 ALA A C 1
ATOM 1049 O O . ALA A 1 139 ? 3.650 3.834 -11.411 1.00 97.12 139 ALA A O 1
ATOM 1050 N N . SER A 1 140 ? 5.848 3.437 -11.182 1.00 97.88 140 SER A N 1
ATOM 1051 C CA . SER A 1 140 ? 5.810 3.402 -9.710 1.00 97.88 140 SER A CA 1
ATOM 1052 C C . SER A 1 140 ? 5.276 4.708 -9.106 1.00 97.88 140 SER A C 1
ATOM 1054 O O . SER A 1 140 ? 4.502 4.691 -8.146 1.00 97.88 140 SER A O 1
ATOM 1056 N N . ALA A 1 141 ? 5.612 5.852 -9.715 1.00 98.00 141 ALA A N 1
ATOM 1057 C CA . ALA A 1 141 ? 5.120 7.156 -9.285 1.00 98.00 141 ALA A CA 1
ATOM 1058 C C . ALA A 1 141 ? 3.604 7.300 -9.505 1.00 98.00 141 ALA A C 1
ATOM 1060 O O . ALA A 1 141 ? 2.921 7.901 -8.676 1.00 98.00 141 ALA A O 1
ATOM 1061 N N . ILE A 1 142 ? 3.062 6.711 -10.578 1.00 97.62 142 ILE A N 1
ATOM 1062 C CA . ILE A 1 142 ? 1.617 6.702 -10.861 1.00 97.62 142 ILE A CA 1
ATOM 1063 C C . ILE A 1 142 ? 0.872 5.836 -9.840 1.00 97.62 142 ILE A C 1
ATOM 1065 O O . ILE A 1 142 ? -0.156 6.267 -9.312 1.00 97.62 142 ILE A O 1
ATOM 1069 N N . TYR A 1 143 ? 1.391 4.646 -9.519 1.00 97.62 143 TYR A N 1
ATOM 1070 C CA . TYR A 1 143 ? 0.800 3.754 -8.511 1.00 97.62 143 TYR A CA 1
ATOM 1071 C C . TYR A 1 143 ? 0.757 4.440 -7.147 1.00 97.62 143 TYR A C 1
ATOM 1073 O O . TYR A 1 143 ? -0.297 4.520 -6.513 1.00 97.62 143 TYR A O 1
ATOM 1081 N N . TRP A 1 144 ? 1.885 5.025 -6.743 1.00 98.19 144 TRP A N 1
ATOM 1082 C CA . TRP A 1 144 ? 1.989 5.794 -5.511 1.00 98.19 144 TRP A CA 1
ATOM 1083 C C . TRP A 1 144 ? 1.024 6.981 -5.470 1.00 98.19 144 TRP A C 1
ATOM 1085 O O . TRP A 1 144 ? 0.284 7.134 -4.501 1.00 98.19 144 TRP A O 1
ATOM 1095 N N . ALA A 1 145 ? 0.985 7.808 -6.519 1.00 97.75 145 ALA A N 1
ATOM 1096 C CA . ALA A 1 145 ? 0.088 8.960 -6.576 1.00 97.75 145 ALA A CA 1
ATOM 1097 C C . ALA A 1 145 ? -1.385 8.530 -6.495 1.00 97.75 145 ALA A C 1
ATOM 1099 O O . ALA A 1 145 ? -2.180 9.170 -5.803 1.00 97.75 145 ALA A O 1
ATOM 1100 N N . SER A 1 146 ? -1.733 7.414 -7.140 1.00 96.06 146 SER A N 1
ATOM 1101 C CA . SER A 1 146 ? -3.083 6.849 -7.123 1.00 96.06 146 SER A CA 1
ATOM 1102 C C . SER A 1 146 ? -3.506 6.462 -5.709 1.00 96.06 146 SER A C 1
ATOM 1104 O O . SER A 1 146 ? -4.540 6.934 -5.234 1.00 96.06 146 SER A O 1
ATOM 1106 N N . VAL A 1 147 ? -2.696 5.681 -4.983 1.00 95.75 147 VAL A N 1
ATOM 1107 C CA . VAL A 1 147 ? -3.029 5.332 -3.592 1.00 95.75 147 VAL A CA 1
ATOM 1108 C C . VAL A 1 147 ? -2.975 6.560 -2.693 1.00 95.75 147 VAL A C 1
ATOM 1110 O O . VAL A 1 147 ? -3.849 6.728 -1.843 1.00 95.75 147 VAL A O 1
ATOM 1113 N N . ARG A 1 148 ? -2.037 7.487 -2.921 1.00 96.56 148 ARG A N 1
ATOM 1114 C CA . ARG A 1 148 ? -1.888 8.703 -2.116 1.00 96.56 148 ARG A CA 1
ATOM 1115 C C . ARG A 1 148 ? -3.134 9.577 -2.158 1.00 96.56 148 ARG A C 1
ATOM 1117 O O . ARG A 1 148 ? -3.595 10.001 -1.098 1.00 96.56 148 ARG A O 1
ATOM 1124 N N . LEU A 1 149 ? -3.678 9.799 -3.352 1.00 94.88 149 LEU A N 1
ATOM 1125 C CA . LEU A 1 149 ? -4.812 10.690 -3.596 1.00 94.88 149 LEU A CA 1
ATOM 1126 C C . LEU A 1 149 ? -6.168 9.990 -3.442 1.00 94.88 149 LEU A C 1
ATOM 1128 O O . LEU A 1 149 ? -7.106 10.596 -2.934 1.00 94.88 149 LEU A O 1
ATOM 1132 N N . LEU A 1 150 ? -6.279 8.725 -3.858 1.00 93.75 150 LEU A N 1
ATOM 1133 C CA . LEU A 1 150 ? -7.564 8.022 -3.991 1.00 93.75 150 LEU A CA 1
ATOM 1134 C C . LEU A 1 150 ? -7.718 6.829 -3.033 1.00 93.75 150 LEU A C 1
ATOM 1136 O O . LEU A 1 150 ? -8.820 6.315 -2.855 1.00 93.75 150 LEU A O 1
ATOM 1140 N N . GLY A 1 151 ? -6.649 6.408 -2.353 1.00 92.88 151 GLY A N 1
ATOM 1141 C CA . GLY A 1 151 ? -6.640 5.233 -1.469 1.00 92.88 151 GLY A CA 1
ATOM 1142 C C . GLY A 1 151 ? -7.323 5.424 -0.110 1.00 92.88 151 GLY A C 1
ATOM 1143 O O . GLY A 1 151 ? -7.245 4.540 0.738 1.00 92.88 151 GLY A O 1
ATOM 1144 N N . GLY A 1 152 ? -7.973 6.566 0.145 1.00 92.69 152 GLY A N 1
ATOM 1145 C CA . GLY A 1 152 ? -8.589 6.863 1.446 1.00 92.69 152 GLY A CA 1
ATOM 1146 C C . GLY A 1 152 ? -9.646 5.835 1.857 1.00 92.69 152 GLY A C 1
ATOM 1147 O O . GLY A 1 152 ? -9.657 5.385 3.001 1.00 92.69 152 GLY A O 1
ATOM 1148 N N . ARG A 1 153 ? -10.486 5.403 0.908 1.00 91.62 153 ARG A N 1
ATOM 1149 C CA . ARG A 1 153 ? -11.497 4.370 1.163 1.00 91.62 153 ARG A CA 1
ATOM 1150 C C . ARG A 1 153 ? -10.869 3.005 1.436 1.00 91.62 153 ARG A C 1
ATOM 1152 O O . ARG A 1 153 ? -11.257 2.371 2.403 1.00 91.62 153 ARG A O 1
ATOM 1159 N N . ALA A 1 154 ? -9.871 2.593 0.653 1.00 92.94 154 ALA A N 1
ATOM 1160 C CA . ALA A 1 154 ? -9.180 1.319 0.865 1.00 92.94 154 ALA A CA 1
ATOM 1161 C C . ALA A 1 154 ? -8.519 1.248 2.255 1.00 92.94 154 ALA A C 1
ATOM 1163 O O . ALA A 1 154 ? -8.645 0.246 2.952 1.00 92.94 154 ALA A O 1
ATOM 1164 N N . PHE A 1 155 ? -7.889 2.340 2.698 1.00 94.88 155 PHE A N 1
ATOM 1165 C CA . PHE A 1 155 ? -7.315 2.432 4.041 1.00 94.88 155 PHE A CA 1
ATOM 1166 C C . PHE A 1 155 ? -8.381 2.384 5.148 1.00 94.88 155 PHE A C 1
ATOM 1168 O O . PHE A 1 155 ? -8.180 1.741 6.180 1.00 94.88 155 PHE A O 1
ATOM 1175 N N . SER A 1 156 ? -9.526 3.043 4.940 1.00 93.44 156 SER A N 1
ATOM 1176 C CA . SER A 1 156 ? -10.654 2.988 5.879 1.00 93.44 156 SER A CA 1
ATOM 1177 C C . SER A 1 156 ? -11.249 1.584 5.957 1.00 93.44 156 SER A C 1
ATOM 1179 O O . SER A 1 156 ? -11.414 1.067 7.053 1.00 93.44 156 SER A O 1
ATOM 1181 N N . ASP A 1 157 ? -11.498 0.940 4.816 1.00 93.12 157 ASP A N 1
ATOM 1182 C CA . ASP A 1 157 ? -12.060 -0.411 4.750 1.00 93.12 157 ASP A CA 1
ATOM 1183 C C . ASP A 1 157 ? -11.116 -1.430 5.424 1.00 93.12 157 ASP A C 1
ATOM 1185 O O . ASP A 1 157 ? -11.565 -2.311 6.158 1.00 93.12 157 ASP A O 1
ATOM 1189 N N . ALA A 1 158 ? -9.795 -1.283 5.248 1.00 94.56 158 ALA A N 1
ATOM 1190 C CA . ALA A 1 158 ? -8.801 -2.076 5.974 1.00 94.56 158 ALA A CA 1
ATOM 1191 C C . ALA A 1 158 ? -8.817 -1.782 7.484 1.00 94.56 158 ALA A C 1
ATOM 1193 O O . ALA A 1 158 ? -8.757 -2.706 8.293 1.00 94.56 158 ALA A O 1
ATOM 1194 N N . THR A 1 159 ? -8.952 -0.511 7.880 1.00 95.19 159 THR A N 1
ATOM 1195 C CA . THR A 1 159 ? -9.094 -0.122 9.293 1.00 95.19 159 THR A CA 1
ATOM 1196 C C . THR A 1 159 ? -10.311 -0.790 9.924 1.00 95.19 159 THR A C 1
ATOM 1198 O O . THR A 1 159 ? -10.175 -1.394 10.980 1.00 95.19 159 THR A O 1
ATOM 1201 N N . ASP A 1 160 ? -11.471 -0.738 9.271 1.00 95.00 160 ASP A N 1
ATOM 1202 C CA . ASP A 1 160 ? -12.712 -1.326 9.783 1.00 95.00 160 ASP A CA 1
ATOM 1203 C C . ASP A 1 160 ? -12.642 -2.860 9.850 1.00 95.00 160 ASP A C 1
ATOM 1205 O O . ASP A 1 160 ? -13.270 -3.479 10.710 1.00 95.00 160 ASP A O 1
ATOM 1209 N N . LYS A 1 161 ? -11.862 -3.484 8.957 1.00 96.00 161 LYS A N 1
ATOM 1210 C CA . LYS A 1 161 ? -11.654 -4.935 8.939 1.00 96.00 161 LYS A CA 1
ATOM 1211 C C . LYS A 1 161 ? -10.692 -5.411 10.028 1.00 96.00 161 LYS A C 1
ATOM 1213 O O . LYS A 1 161 ? -10.947 -6.448 10.634 1.00 96.00 161 LYS A O 1
ATOM 1218 N N . TYR A 1 162 ? -9.581 -4.709 10.245 1.00 97.44 162 TYR A N 1
ATOM 1219 C CA . TYR A 1 162 ? -8.458 -5.208 11.052 1.00 97.44 162 TYR A CA 1
ATOM 1220 C C . TYR A 1 162 ? -8.301 -4.525 12.409 1.00 97.44 162 TYR A C 1
ATOM 1222 O O . TYR A 1 162 ? -7.641 -5.075 13.295 1.00 97.44 162 TYR A O 1
ATOM 1230 N N . CYS A 1 163 ? -8.916 -3.360 12.595 1.00 97.00 163 CYS A N 1
ATOM 1231 C CA . CYS A 1 163 ? -8.722 -2.516 13.762 1.00 97.00 163 CYS A CA 1
ATOM 1232 C C . CYS A 1 163 ? -10.050 -2.160 14.428 1.00 97.00 163 CYS A C 1
ATOM 1234 O O . CYS A 1 163 ? -11.102 -2.062 13.801 1.00 97.00 163 CYS A O 1
ATOM 1236 N N . ARG A 1 164 ? -9.987 -1.879 15.727 1.00 96.12 164 ARG A N 1
ATOM 1237 C CA . ARG A 1 164 ? -11.057 -1.207 16.469 1.00 96.12 164 ARG A CA 1
ATOM 1238 C C . ARG A 1 164 ? -10.511 0.025 17.173 1.00 96.12 164 ARG A C 1
ATOM 1240 O O . ARG A 1 164 ? -9.376 0.018 17.637 1.00 96.12 164 ARG A O 1
ATOM 1247 N N . CYS A 1 165 ? -11.328 1.066 17.285 1.00 94.88 165 CYS A N 1
ATOM 1248 C CA . CYS A 1 165 ? -10.972 2.261 18.046 1.00 94.88 165 CYS A CA 1
ATOM 1249 C C . CYS A 1 165 ? -11.439 2.123 19.492 1.00 94.88 165 CYS A C 1
ATOM 1251 O O . CYS A 1 165 ? -12.650 2.078 19.740 1.00 94.88 165 CYS A O 1
ATOM 1253 N N . VAL A 1 166 ? -10.483 2.097 20.417 1.00 93.31 166 VAL A N 1
ATOM 1254 C CA . VAL A 1 166 ? -10.707 1.990 21.867 1.00 93.31 166 VAL A CA 1
ATOM 1255 C C . VAL A 1 166 ? -10.270 3.242 22.604 1.00 93.31 166 VAL A C 1
ATOM 1257 O O . VAL A 1 166 ? -9.382 3.962 22.089 1.00 93.31 166 VAL A O 1
#